Protein AF-A0A2N5D2B2-F1 (afdb_monomer_lite)

InterPro domains:
  IPR001584 Integrase, catalytic core [PF13683] (1-58)
  IPR001584 Integrase, catalytic core [PS50994] (1-75)
  IPR012337 Ribonuclease H-like superfamily [SSF53098] (1-72)
  IPR036397 Ribonuclease H superfamily [G3DSA:3.30.420.10] (1-81)

pLDDT: mean 78.66, std 16.71, range [41.19, 96.56]

Radius of gyration: 19.19 Å; chains: 1; bounding box: 36×41×52 Å

Structure (mmCIF, N/CA/C/O backbone):
data_AF-A0A2N5D2B2-F1
#
_entry.id   AF-A0A2N5D2B2-F1
#
loop_
_atom_site.group_PDB
_atom_site.id
_atom_site.type_symbol
_atom_site.label_atom_id
_atom_site.label_alt_id
_atom_site.label_comp_id
_atom_site.label_asym_id
_atom_site.label_entity_id
_atom_site.label_seq_id
_atom_site.pdbx_PDB_ins_code
_atom_site.Cartn_x
_atom_site.Cartn_y
_atom_site.Cartn_z
_atom_site.occupancy
_atom_site.B_iso_or_equiv
_atom_site.auth_seq_id
_atom_site.auth_comp_id
_atom_site.auth_asym_id
_atom_site.auth_atom_id
_atom_site.pdbx_PDB_model_num
ATOM 1 N N . ARG A 1 1 ? -17.263 -8.239 -30.735 1.00 59.19 1 ARG A N 1
ATOM 2 C CA . ARG A 1 1 ? -16.337 -8.571 -29.619 1.00 59.19 1 ARG A CA 1
ATOM 3 C C . ARG A 1 1 ? -16.745 -7.693 -28.439 1.00 59.19 1 ARG A C 1
ATOM 5 O O . ARG A 1 1 ? -16.689 -6.484 -28.621 1.00 59.19 1 ARG A O 1
ATOM 12 N N . PRO A 1 2 ? -17.238 -8.224 -27.306 1.00 65.94 2 PRO A N 1
ATOM 13 C CA . PRO A 1 2 ? -17.572 -7.364 -26.176 1.00 65.94 2 PRO A CA 1
ATOM 14 C C . PRO A 1 2 ? -16.288 -6.722 -25.641 1.00 65.94 2 PRO A C 1
ATOM 16 O O . PRO A 1 2 ? -15.266 -7.397 -25.497 1.00 65.94 2 PRO A O 1
ATOM 19 N N . TYR A 1 3 ? -16.340 -5.411 -25.413 1.00 56.06 3 TYR A N 1
ATOM 20 C CA . TYR A 1 3 ? -15.259 -4.633 -24.823 1.00 56.06 3 TYR A CA 1
ATOM 21 C C . TYR A 1 3 ? -14.973 -5.182 -23.421 1.00 56.06 3 TYR A C 1
ATOM 23 O O . TYR A 1 3 ? -15.773 -5.019 -22.503 1.00 56.06 3 TYR A O 1
ATOM 31 N N . ARG A 1 4 ? -13.850 -5.889 -23.271 1.00 58.25 4 ARG A N 1
ATOM 32 C CA . ARG A 1 4 ? -13.270 -6.167 -21.959 1.00 58.25 4 ARG A CA 1
ATOM 33 C C . ARG A 1 4 ? -12.400 -4.961 -21.636 1.00 58.25 4 ARG A C 1
ATOM 35 O O . ARG A 1 4 ? -11.409 -4.783 -22.347 1.00 58.25 4 ARG A O 1
ATOM 42 N N . PRO A 1 5 ? -12.740 -4.133 -20.636 1.00 53.72 5 PRO A N 1
ATOM 43 C CA . PRO A 1 5 ? -11.805 -3.119 -20.189 1.00 53.72 5 PRO A CA 1
ATOM 44 C C . PRO A 1 5 ? -10.509 -3.843 -19.825 1.00 53.72 5 PRO A C 1
ATOM 46 O O . PRO A 1 5 ? -10.488 -4.731 -18.975 1.00 53.72 5 PRO A O 1
ATOM 49 N N . GLN A 1 6 ? -9.430 -3.518 -20.531 1.00 59.34 6 GLN A N 1
ATOM 50 C CA . GLN A 1 6 ? -8.092 -3.990 -20.206 1.00 59.34 6 GLN A CA 1
ATOM 51 C C . GLN A 1 6 ? -7.586 -3.147 -19.033 1.00 59.34 6 GLN A C 1
ATOM 53 O O . GLN A 1 6 ? -6.607 -2.415 -19.135 1.00 59.34 6 GLN A O 1
ATOM 58 N N . THR A 1 7 ? -8.304 -3.180 -17.913 1.00 50.44 7 THR A N 1
ATOM 59 C CA . THR A 1 7 ? -7.893 -2.508 -16.686 1.00 50.44 7 THR A CA 1
ATOM 60 C C . THR A 1 7 ? -6.805 -3.350 -16.040 1.00 50.44 7 THR A C 1
ATOM 62 O O . THR A 1 7 ? -7.058 -4.196 -15.198 1.00 50.44 7 THR A O 1
ATOM 65 N N . ASN A 1 8 ? -5.584 -3.148 -16.545 1.00 65.56 8 ASN A N 1
ATOM 66 C CA . ASN A 1 8 ? -4.284 -3.516 -15.989 1.00 65.56 8 ASN A CA 1
ATOM 67 C C . ASN A 1 8 ? -4.351 -4.414 -14.744 1.00 65.56 8 ASN A C 1
ATOM 69 O O . ASN A 1 8 ? -4.492 -3.919 -13.625 1.00 65.56 8 ASN A O 1
ATOM 73 N N . GLY A 1 9 ? -4.117 -5.720 -14.908 1.00 76.50 9 GLY A N 1
ATOM 74 C CA . GLY A 1 9 ? -4.078 -6.677 -13.793 1.00 76.50 9 GLY A CA 1
ATOM 75 C C . GLY A 1 9 ? -3.087 -6.320 -12.668 1.00 76.50 9 GLY A C 1
ATOM 76 O O . GLY A 1 9 ? -3.106 -6.947 -11.613 1.00 76.50 9 GLY A O 1
ATOM 77 N N . MET A 1 10 ? -2.225 -5.315 -12.861 1.00 80.06 10 MET A N 1
ATOM 78 C CA . MET A 1 10 ? -1.396 -4.714 -11.811 1.00 80.06 10 MET A CA 1
ATOM 79 C C . MET A 1 10 ? -2.193 -3.847 -10.833 1.00 80.06 10 MET A C 1
ATOM 81 O O . MET A 1 10 ? -2.018 -4.005 -9.626 1.00 80.06 10 MET A O 1
ATOM 85 N N . ALA A 1 11 ? -3.086 -2.987 -11.328 1.00 82.69 11 ALA A N 1
ATOM 86 C CA . ALA A 1 11 ? -3.945 -2.160 -10.482 1.00 82.69 11 ALA A CA 1
ATOM 87 C C . ALA A 1 11 ? -4.933 -3.037 -9.701 1.00 82.69 11 ALA A C 1
ATOM 89 O O . ALA A 1 11 ? -5.090 -2.879 -8.493 1.00 82.69 11 ALA A O 1
ATOM 90 N N . GLU A 1 12 ? -5.518 -4.042 -10.358 1.00 87.88 12 GLU A N 1
ATOM 91 C CA . GLU A 1 12 ? -6.385 -5.024 -9.696 1.00 87.88 12 GLU A CA 1
ATOM 92 C C . GLU A 1 12 ? -5.635 -5.827 -8.623 1.00 87.88 12 GLU A C 1
ATOM 94 O O . GLU A 1 12 ? -6.159 -6.031 -7.529 1.00 87.88 12 GLU A O 1
ATOM 99 N N . ARG A 1 13 ? -4.385 -6.248 -8.883 1.00 88.44 13 ARG A N 1
ATOM 100 C CA . ARG A 1 13 ? -3.550 -6.935 -7.881 1.00 88.44 13 ARG A CA 1
ATOM 101 C C . ARG A 1 13 ? -3.215 -6.053 -6.687 1.00 88.44 13 ARG A C 1
ATOM 103 O O . ARG A 1 13 ? -3.262 -6.551 -5.562 1.00 88.44 13 ARG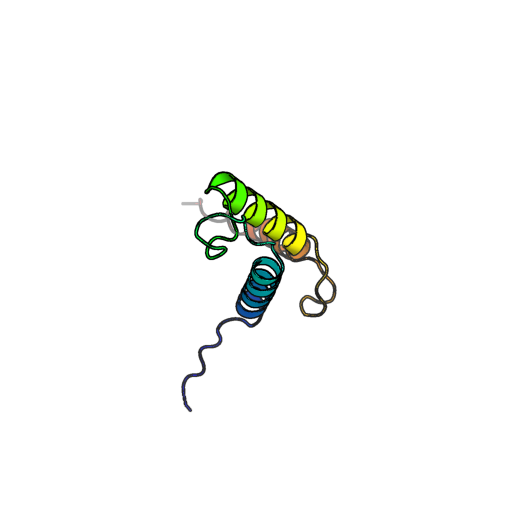 A O 1
ATOM 110 N N . PHE A 1 14 ? -2.864 -4.792 -6.924 1.00 90.94 14 PHE A N 1
ATOM 111 C CA . PHE A 1 14 ? -2.624 -3.826 -5.856 1.00 90.94 14 PHE A CA 1
ATOM 112 C C . PHE A 1 14 ? -3.883 -3.663 -4.998 1.00 90.94 14 PHE A C 1
ATOM 114 O O . PHE A 1 14 ? -3.839 -3.914 -3.795 1.00 90.94 14 PHE A O 1
ATOM 121 N N . ASN A 1 15 ? -5.025 -3.376 -5.632 1.00 91.19 15 ASN A N 1
ATOM 122 C CA . ASN A 1 15 ? -6.308 -3.204 -4.949 1.00 91.19 15 ASN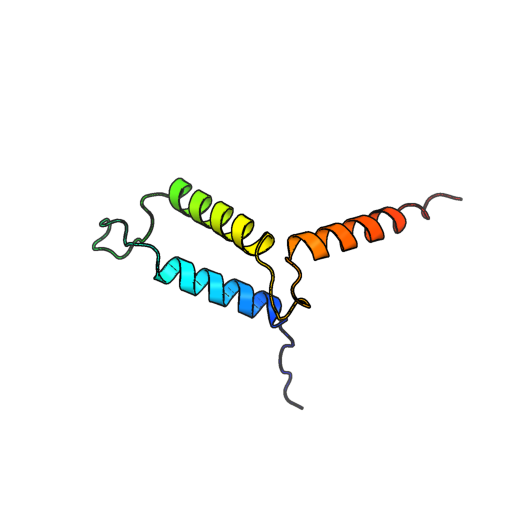 A CA 1
ATOM 123 C C . ASN A 1 15 ? -6.724 -4.460 -4.172 1.00 91.19 15 ASN A C 1
ATOM 125 O O . ASN A 1 15 ? -7.210 -4.356 -3.047 1.00 91.19 15 ASN A O 1
ATOM 129 N N . ARG A 1 16 ? -6.490 -5.656 -4.729 1.00 92.38 16 ARG A N 1
ATOM 130 C CA . ARG A 1 16 ? -6.769 -6.924 -4.044 1.00 92.38 16 ARG A CA 1
ATOM 131 C C . ARG A 1 16 ? -5.922 -7.092 -2.784 1.00 92.38 16 ARG A C 1
ATOM 133 O O . ARG A 1 16 ? -6.481 -7.410 -1.739 1.00 92.38 16 ARG A O 1
ATOM 140 N N . ARG A 1 17 ? -4.610 -6.837 -2.857 1.00 93.88 17 ARG A N 1
ATOM 141 C CA . ARG A 1 17 ? -3.719 -6.926 -1.686 1.00 93.88 17 ARG A CA 1
ATOM 142 C C . ARG A 1 17 ? -4.041 -5.870 -0.632 1.00 93.88 17 ARG A C 1
ATOM 144 O O . ARG A 1 17 ? -4.008 -6.177 0.554 1.00 93.88 17 ARG A O 1
ATOM 151 N N . LEU A 1 18 ? -4.408 -4.659 -1.052 1.00 95.06 18 LEU A N 1
ATOM 152 C CA . LEU A 1 18 ? -4.861 -3.612 -0.138 1.00 95.06 18 LEU A CA 1
ATOM 153 C C . LEU A 1 18 ? -6.144 -4.039 0.585 1.00 95.06 18 LEU A C 1
ATOM 155 O O . LEU A 1 18 ? -6.230 -3.933 1.805 1.00 95.06 18 LEU A O 1
ATOM 159 N N . ALA A 1 19 ? -7.119 -4.589 -0.143 1.00 92.81 19 ALA A N 1
ATOM 160 C CA . ALA A 1 19 ? -8.351 -5.104 0.450 1.00 92.81 19 ALA A CA 1
ATOM 161 C C . ALA A 1 19 ? -8.093 -6.263 1.430 1.00 92.81 19 ALA A C 1
ATOM 163 O O . ALA A 1 19 ? -8.737 -6.336 2.475 1.00 92.81 19 ALA A O 1
ATOM 164 N N . GLU A 1 20 ? -7.156 -7.162 1.123 1.00 94.00 20 GLU A N 1
ATOM 165 C CA . GLU A 1 20 ? -6.727 -8.235 2.031 1.00 94.00 20 GLU A CA 1
ATOM 166 C C . GLU A 1 20 ? -6.077 -7.681 3.304 1.00 94.00 20 GLU A C 1
ATOM 168 O O . GLU A 1 20 ? -6.487 -8.058 4.402 1.00 94.00 20 GLU A O 1
ATOM 173 N N . ALA A 1 21 ? -5.143 -6.735 3.175 1.00 94.00 21 ALA A N 1
ATOM 174 C CA . ALA A 1 21 ? -4.492 -6.092 4.314 1.00 94.00 21 ALA A CA 1
ATOM 175 C C . ALA A 1 21 ? -5.499 -5.337 5.198 1.00 94.00 21 ALA A C 1
ATOM 177 O O . ALA A 1 21 ? -5.475 -5.465 6.421 1.00 94.00 21 ALA A O 1
ATOM 178 N N . LEU A 1 22 ? -6.442 -4.612 4.585 1.00 91.62 22 LEU A N 1
ATOM 179 C CA . LEU A 1 22 ? -7.533 -3.946 5.298 1.00 91.62 22 LEU A CA 1
ATOM 180 C C . LEU A 1 22 ? -8.416 -4.951 6.041 1.00 91.62 22 LEU A C 1
ATOM 182 O O . LEU A 1 22 ? -8.787 -4.700 7.183 1.00 91.62 22 LEU A O 1
ATOM 186 N N . ARG A 1 23 ? -8.740 -6.098 5.427 1.00 89.56 23 ARG A N 1
ATOM 187 C CA . ARG A 1 23 ? -9.527 -7.162 6.074 1.00 89.56 23 ARG A CA 1
ATOM 188 C C . ARG A 1 23 ? -8.800 -7.824 7.243 1.00 89.56 23 ARG A C 1
ATOM 190 O O . ARG A 1 23 ? -9.472 -8.207 8.200 1.00 89.56 23 ARG A O 1
ATOM 197 N N . GLY A 1 24 ? -7.476 -7.936 7.170 1.00 88.88 24 GLY A N 1
ATOM 198 C CA . GLY A 1 24 ? -6.632 -8.450 8.249 1.00 88.88 24 GLY A CA 1
ATOM 199 C C . GLY A 1 24 ? -6.379 -7.449 9.380 1.00 88.88 24 GLY A C 1
ATOM 200 O O . GLY A 1 24 ? -5.991 -7.861 10.469 1.00 88.88 24 GLY A O 1
ATOM 201 N N . HIS A 1 25 ? -6.612 -6.150 9.161 1.00 88.88 25 HIS A N 1
ATOM 202 C CA . HIS A 1 25 ? -6.420 -5.146 10.204 1.00 88.88 25 HIS A CA 1
ATOM 203 C C . HIS A 1 25 ? -7.475 -5.304 11.314 1.00 88.88 25 HIS A C 1
ATOM 205 O O . HIS A 1 25 ? -8.669 -5.379 10.986 1.00 88.88 25 HIS A O 1
ATOM 211 N N . PRO A 1 26 ? -7.075 -5.349 12.600 1.00 85.06 26 PRO A N 1
ATOM 212 C CA . PRO A 1 26 ? -8.011 -5.492 13.709 1.00 85.06 26 PRO A CA 1
ATOM 213 C C . PRO A 1 26 ? -9.031 -4.350 13.724 1.00 85.06 26 PRO A C 1
ATOM 215 O O . PRO A 1 26 ? -8.750 -3.230 13.300 1.00 85.06 26 PRO A O 1
ATOM 218 N N . ALA A 1 27 ? -10.242 -4.636 14.205 1.00 81.81 27 ALA A N 1
ATOM 219 C CA . ALA A 1 27 ? -11.235 -3.592 14.424 1.00 81.81 27 ALA A CA 1
ATOM 220 C C . ALA A 1 27 ? -10.753 -2.644 15.533 1.00 81.81 27 ALA A C 1
ATOM 222 O O . ALA A 1 27 ? -10.175 -3.098 16.519 1.00 81.81 27 ALA A O 1
ATOM 223 N N . SER A 1 28 ? -11.052 -1.346 15.434 1.00 81.69 28 SER A N 1
ATOM 224 C CA . SER A 1 28 ? -10.622 -0.366 16.446 1.00 81.69 28 SER A CA 1
ATOM 225 C C . SER A 1 28 ? -11.402 -0.467 17.764 1.00 81.69 28 SER A C 1
ATOM 227 O O . SER A 1 28 ? -11.204 0.341 18.666 1.00 81.69 28 SER A O 1
ATOM 229 N N . GLY A 1 29 ? -12.350 -1.407 17.870 1.00 71.81 29 GLY A N 1
ATOM 230 C CA . GLY A 1 29 ? -13.265 -1.544 19.007 1.00 71.81 29 GLY A CA 1
ATOM 231 C C . GLY A 1 29 ? -14.302 -0.416 19.116 1.00 71.81 29 GLY A C 1
ATOM 232 O O . GLY A 1 29 ? -15.254 -0.530 19.882 1.00 71.81 29 GLY A O 1
ATOM 233 N N . LYS A 1 30 ? -14.173 0.654 18.320 1.00 69.69 30 LYS A N 1
ATOM 234 C CA . LYS A 1 30 ? -15.117 1.777 18.255 1.00 69.69 30 LYS A CA 1
ATOM 235 C C . LYS A 1 30 ? -16.243 1.501 17.252 1.00 69.69 30 LYS A C 1
ATOM 237 O O . LYS A 1 30 ? -16.100 0.682 16.343 1.00 69.69 30 LYS A O 1
ATOM 242 N N . ASN A 1 31 ? -17.377 2.192 17.411 1.00 70.38 31 ASN A N 1
ATOM 243 C CA . ASN A 1 31 ? -18.569 2.047 16.559 1.00 70.38 31 ASN A CA 1
ATOM 244 C C . ASN A 1 31 ? -19.012 0.584 16.374 1.00 70.38 31 ASN A C 1
ATOM 246 O O . ASN A 1 31 ? -19.217 0.136 15.248 1.00 70.38 31 ASN A O 1
ATOM 250 N N . ALA A 1 32 ? -19.112 -0.176 17.472 1.00 71.38 32 ALA A N 1
ATOM 251 C CA . ALA A 1 32 ? -19.490 -1.596 17.459 1.00 7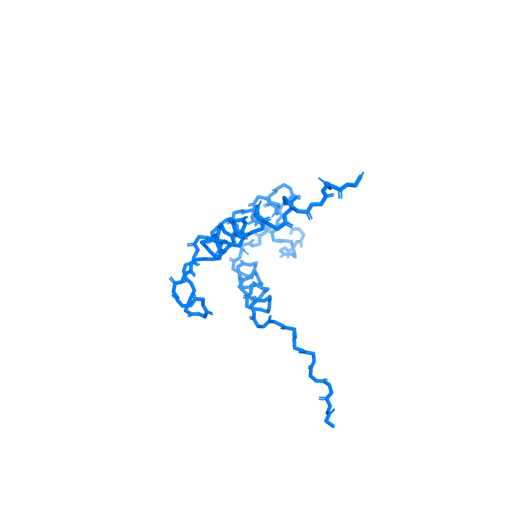1.38 32 ALA A CA 1
ATOM 252 C C . ALA A 1 32 ? -18.621 -2.467 16.521 1.00 71.38 32 ALA A C 1
ATOM 254 O O . ALA A 1 32 ? -19.110 -3.408 15.901 1.00 71.38 32 ALA A O 1
ATOM 255 N N . GLY A 1 33 ? -17.338 -2.118 16.360 1.00 68.44 33 GLY A N 1
ATOM 256 C CA . GLY A 1 33 ? -16.407 -2.840 15.487 1.00 68.44 33 GLY A CA 1
ATOM 257 C C . GLY A 1 33 ? -16.589 -2.568 13.990 1.00 68.44 33 GLY A C 1
ATOM 258 O O . GLY A 1 33 ? -15.917 -3.191 13.172 1.00 68.44 33 GLY A O 1
ATOM 259 N N . ARG A 1 34 ? -17.464 -1.625 13.608 1.00 71.50 34 ARG A N 1
ATOM 260 C CA . ARG A 1 34 ? -17.669 -1.225 12.203 1.00 71.50 34 ARG A CA 1
ATOM 261 C C . ARG A 1 34 ? -16.484 -0.436 11.646 1.00 71.50 34 ARG A C 1
ATOM 263 O O . ARG A 1 34 ? -16.246 -0.465 10.441 1.00 71.50 34 ARG A O 1
ATOM 270 N N . ASN A 1 35 ? -15.737 0.243 12.517 1.00 76.62 35 ASN A N 1
ATOM 271 C CA . ASN A 1 35 ? -14.531 0.968 12.145 1.00 76.62 35 ASN A CA 1
ATOM 272 C C . ASN A 1 35 ? -13.285 0.122 12.426 1.00 76.62 35 ASN A C 1
ATOM 274 O O . ASN A 1 35 ? -13.122 -0.442 13.506 1.00 76.62 35 ASN A O 1
ATOM 278 N N . ARG A 1 36 ? -12.378 0.068 11.447 1.00 84.25 36 ARG A N 1
ATOM 279 C CA . ARG A 1 36 ? -11.056 -0.562 11.603 1.00 84.25 36 ARG A CA 1
ATOM 280 C C . ARG A 1 36 ? -10.002 0.395 12.140 1.00 84.25 36 ARG A C 1
ATOM 282 O O . ARG A 1 36 ? -9.076 -0.031 12.807 1.00 84.25 36 ARG A O 1
ATOM 289 N N . PHE A 1 37 ? -10.189 1.687 11.899 1.00 89.88 37 PHE A N 1
ATOM 290 C CA . PHE A 1 37 ? -9.287 2.737 12.351 1.00 89.88 37 PHE A CA 1
ATOM 291 C C . PHE A 1 37 ? -9.976 3.621 13.384 1.00 89.88 37 PHE A C 1
ATOM 293 O O . PHE A 1 37 ? -11.204 3.759 13.401 1.00 89.88 37 PHE A O 1
ATOM 300 N N . THR A 1 38 ? -9.173 4.178 14.277 1.00 86.44 38 THR A N 1
ATOM 301 C CA . THR A 1 38 ? -9.605 5.048 15.371 1.00 86.44 38 THR A CA 1
ATOM 302 C C . THR A 1 38 ? -9.826 6.477 14.891 1.00 86.44 38 THR A C 1
ATOM 304 O O . THR A 1 38 ? -10.769 7.128 15.334 1.00 86.44 38 THR A O 1
ATOM 307 N N . ASP A 1 39 ? -8.983 6.930 13.967 1.00 88.88 39 ASP A N 1
ATOM 308 C CA . ASP A 1 39 ? -8.996 8.255 13.359 1.00 88.88 39 ASP A CA 1
ATOM 309 C C . ASP A 1 39 ? -8.388 8.200 11.943 1.00 88.88 39 ASP A C 1
ATOM 311 O O . ASP A 1 39 ? -7.969 7.143 11.453 1.00 88.88 39 ASP A O 1
ATOM 315 N N . HIS A 1 40 ? -8.383 9.345 11.257 1.00 90.56 40 HIS A N 1
ATOM 316 C CA . HIS A 1 40 ? -7.809 9.457 9.917 1.00 90.56 40 HIS A CA 1
ATOM 317 C C . HIS A 1 40 ? -6.284 9.316 9.913 1.00 90.56 40 HIS A C 1
ATOM 319 O O . HIS A 1 40 ? -5.759 8.710 8.987 1.00 90.56 40 HIS A O 1
ATOM 325 N N . ALA A 1 41 ? -5.580 9.786 10.945 1.00 92.81 41 ALA A N 1
ATOM 326 C CA . ALA A 1 41 ? -4.122 9.708 11.001 1.00 92.81 41 ALA A CA 1
ATOM 327 C C . ALA A 1 41 ? -3.639 8.250 11.059 1.00 92.81 41 ALA A C 1
ATOM 329 O O . ALA A 1 41 ? -2.715 7.871 10.341 1.00 92.81 41 ALA A O 1
ATOM 330 N N . GLN A 1 42 ? -4.312 7.404 11.841 1.00 92.56 42 GLN A N 1
ATOM 331 C CA . GLN A 1 42 ? -4.036 5.972 11.915 1.00 92.56 42 GLN A CA 1
ATOM 332 C C . GLN A 1 42 ? -4.303 5.277 10.575 1.00 92.56 42 GLN A C 1
ATOM 334 O O . GLN A 1 42 ? -3.512 4.437 10.141 1.00 92.56 42 GLN A O 1
ATOM 339 N N . ARG A 1 43 ? -5.409 5.627 9.906 1.00 92.50 43 ARG A N 1
ATOM 340 C CA . ARG A 1 43 ? -5.717 5.105 8.569 1.00 92.50 43 ARG A CA 1
ATOM 341 C C . ARG A 1 43 ? -4.640 5.510 7.566 1.00 92.50 43 ARG A C 1
ATOM 343 O O . ARG A 1 43 ? -4.177 4.670 6.801 1.00 92.50 43 ARG A O 1
ATOM 350 N N . ASP A 1 44 ? -4.249 6.775 7.565 1.00 94.75 44 ASP A N 1
ATOM 351 C CA . ASP A 1 44 ? -3.289 7.304 6.604 1.00 94.75 44 ASP A CA 1
ATOM 352 C C . ASP A 1 44 ? -1.900 6.692 6.845 1.00 94.75 44 ASP A C 1
ATOM 354 O O . ASP A 1 44 ? -1.276 6.220 5.898 1.00 94.75 44 ASP A O 1
ATOM 358 N N . ALA A 1 45 ? -1.469 6.550 8.104 1.00 95.31 45 ALA A N 1
ATOM 359 C CA . ALA A 1 45 ? -0.243 5.831 8.461 1.00 95.31 45 ALA A CA 1
ATOM 360 C C . ALA A 1 45 ? -0.258 4.370 7.976 1.00 95.31 45 ALA A C 1
ATOM 362 O O . ALA A 1 45 ? 0.729 3.890 7.416 1.00 95.31 45 ALA A O 1
ATOM 363 N N . PHE A 1 46 ? -1.389 3.670 8.130 1.00 95.38 46 PHE A N 1
ATOM 364 C CA . PHE A 1 46 ? -1.555 2.321 7.587 1.00 95.38 46 PHE A CA 1
ATOM 365 C C . PHE A 1 46 ? -1.402 2.298 6.061 1.00 95.38 46 PHE A C 1
ATOM 367 O O . PHE A 1 46 ? -0.705 1.433 5.530 1.00 95.38 46 PHE A O 1
ATOM 374 N N . LEU A 1 47 ? -2.028 3.244 5.353 1.00 95.88 47 LEU A N 1
ATOM 375 C CA . LEU A 1 47 ? -1.954 3.329 3.893 1.00 95.88 47 LEU A CA 1
ATOM 376 C C . LEU A 1 47 ? -0.531 3.631 3.413 1.00 95.88 47 LEU A C 1
ATOM 378 O O . LEU A 1 47 ? -0.056 2.959 2.498 1.00 95.88 47 LEU A O 1
ATOM 382 N N . PHE A 1 48 ? 0.162 4.583 4.042 1.00 96.44 48 PHE A N 1
ATOM 383 C CA . PHE A 1 48 ? 1.549 4.904 3.703 1.00 96.44 48 PHE A CA 1
ATOM 384 C C . PHE A 1 48 ? 2.472 3.703 3.908 1.00 96.44 48 PHE A C 1
ATOM 386 O O . PHE A 1 48 ? 3.191 3.328 2.983 1.00 96.44 48 PHE A O 1
ATOM 393 N N . ASN A 1 49 ? 2.381 3.043 5.065 1.00 96.50 49 ASN A N 1
ATOM 394 C CA . ASN A 1 49 ? 3.174 1.851 5.355 1.00 96.50 49 ASN A CA 1
ATOM 395 C C . ASN A 1 49 ? 2.867 0.700 4.380 1.00 96.50 49 ASN A C 1
ATOM 397 O O . ASN A 1 49 ? 3.773 0.020 3.902 1.00 96.50 49 ASN A O 1
ATOM 401 N N . PHE A 1 50 ? 1.591 0.491 4.032 1.00 96.56 50 PHE A N 1
ATOM 402 C CA . PHE A 1 50 ? 1.211 -0.519 3.044 1.00 96.56 50 PHE A CA 1
ATOM 403 C C . PHE A 1 50 ? 1.823 -0.231 1.668 1.00 96.56 50 PHE A C 1
ATOM 405 O O . PHE A 1 50 ? 2.363 -1.138 1.033 1.00 96.56 50 PHE A O 1
ATOM 412 N N . VAL A 1 51 ? 1.733 1.015 1.195 1.00 95.44 51 VAL A N 1
ATOM 413 C CA . VAL A 1 51 ? 2.267 1.415 -0.115 1.00 95.44 51 VAL A CA 1
ATOM 414 C C . VAL A 1 51 ? 3.789 1.289 -0.144 1.00 95.44 51 VAL A C 1
ATOM 416 O O . VAL A 1 51 ? 4.325 0.769 -1.123 1.00 95.44 51 VAL A O 1
ATOM 419 N N . GLU A 1 52 ? 4.478 1.707 0.919 1.00 95.44 52 GLU A N 1
ATOM 420 C CA . GLU A 1 52 ? 5.930 1.555 1.050 1.00 95.44 52 GLU A CA 1
ATOM 421 C C . GLU A 1 52 ? 6.346 0.082 0.942 1.00 95.44 52 GLU A C 1
ATOM 423 O O . GLU A 1 52 ? 7.139 -0.277 0.065 1.00 95.44 52 GLU A O 1
ATOM 428 N N . LEU A 1 53 ? 5.736 -0.789 1.751 1.00 95.19 53 LEU A N 1
ATOM 429 C CA . LEU A 1 53 ? 6.031 -2.220 1.740 1.00 95.19 53 LEU A CA 1
ATOM 430 C C . LEU A 1 53 ? 5.714 -2.859 0.382 1.00 95.19 53 LEU A C 1
ATOM 432 O O . LEU A 1 53 ? 6.502 -3.648 -0.148 1.00 95.19 53 LEU A O 1
ATOM 436 N N . TYR A 1 54 ? 4.571 -2.514 -0.215 1.00 94.56 54 TYR A N 1
ATOM 437 C CA . TYR A 1 54 ? 4.193 -3.014 -1.535 1.00 94.56 54 TYR A CA 1
ATOM 438 C C . TYR A 1 54 ? 5.227 -2.622 -2.596 1.00 94.56 54 TYR A C 1
ATOM 440 O O . TYR A 1 54 ? 5.625 -3.458 -3.409 1.00 94.56 54 TYR A O 1
ATOM 448 N N . ASN A 1 55 ? 5.699 -1.374 -2.567 1.00 93.00 55 ASN A N 1
ATOM 449 C CA . ASN A 1 55 ? 6.682 -0.861 -3.518 1.00 93.00 55 ASN A CA 1
ATOM 450 C C . ASN A 1 55 ? 8.059 -1.524 -3.388 1.00 93.00 55 ASN A C 1
ATOM 452 O O . ASN A 1 55 ? 8.789 -1.569 -4.380 1.00 93.00 55 ASN A O 1
ATOM 456 N N . GLN A 1 56 ? 8.390 -2.065 -2.214 1.00 93.62 56 GLN A N 1
ATOM 457 C CA . GLN A 1 56 ? 9.616 -2.829 -1.953 1.00 93.62 56 GLN A CA 1
ATOM 458 C C . GLN A 1 56 ? 9.455 -4.341 -2.211 1.00 93.62 56 GLN A C 1
ATOM 460 O O . GLN A 1 56 ? 10.443 -5.064 -2.345 1.00 93.62 56 GLN A O 1
ATOM 465 N N . THR A 1 57 ? 8.220 -4.840 -2.316 1.00 92.88 57 THR A N 1
ATOM 466 C CA . THR A 1 57 ? 7.946 -6.271 -2.494 1.00 92.88 57 THR A CA 1
ATOM 467 C C . THR A 1 57 ? 8.243 -6.715 -3.925 1.00 92.88 57 THR A C 1
ATOM 469 O O . THR A 1 57 ? 7.648 -6.216 -4.878 1.00 92.88 57 THR A O 1
ATOM 472 N N . ARG A 1 58 ? 9.104 -7.726 -4.093 1.00 91.69 58 ARG A N 1
ATOM 473 C CA . ARG A 1 58 ? 9.356 -8.362 -5.396 1.00 91.69 58 ARG A CA 1
ATOM 474 C C . ARG A 1 58 ? 8.158 -9.198 -5.831 1.00 91.69 58 ARG A C 1
ATOM 476 O O . ARG A 1 58 ? 7.728 -10.103 -5.118 1.00 91.69 58 ARG A O 1
ATOM 483 N N . LEU A 1 59 ? 7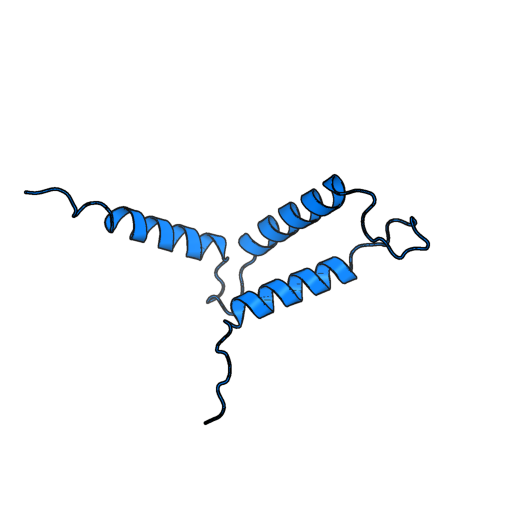.619 -8.914 -7.014 1.00 90.12 59 LEU A N 1
ATOM 484 C CA . LEU A 1 59 ? 6.419 -9.579 -7.521 1.00 90.12 59 LEU A CA 1
ATOM 485 C C . LEU A 1 59 ? 6.757 -10.483 -8.707 1.00 90.12 59 LEU A C 1
ATOM 487 O O . LEU A 1 59 ? 7.388 -10.049 -9.667 1.00 90.12 59 LEU A O 1
ATOM 491 N N . LEU A 1 60 ? 6.262 -11.726 -8.684 1.00 86.88 60 LEU A N 1
ATOM 492 C CA . LEU A 1 60 ? 6.422 -12.688 -9.788 1.00 86.88 60 LEU A CA 1
ATOM 493 C C . LEU A 1 60 ? 5.972 -12.108 -11.136 1.00 86.88 60 LEU A C 1
ATOM 495 O O . LEU A 1 60 ? 6.638 -12.277 -12.146 1.00 86.88 60 LEU A O 1
ATOM 499 N N . CYS A 1 61 ? 4.861 -11.366 -11.136 1.00 83.19 61 CYS A N 1
ATOM 500 C CA . CYS A 1 61 ? 4.297 -10.746 -12.334 1.00 83.19 61 CYS A CA 1
ATOM 501 C C . CYS A 1 61 ? 5.094 -9.538 -12.858 1.00 83.19 61 CYS A C 1
ATOM 503 O O . CYS A 1 61 ? 4.687 -8.941 -13.848 1.00 83.19 61 CYS A O 1
ATOM 505 N N . LEU A 1 62 ? 6.164 -9.145 -12.166 1.00 85.44 62 LEU A N 1
ATOM 506 C CA . LEU A 1 62 ? 7.097 -8.082 -12.539 1.00 85.44 62 LEU A CA 1
ATOM 507 C C . LEU A 1 62 ? 8.500 -8.664 -12.792 1.00 85.44 62 LEU A C 1
ATOM 509 O O . LEU A 1 62 ? 9.500 -8.005 -12.521 1.00 85.44 62 LEU A O 1
ATOM 513 N N . ASP A 1 63 ? 8.584 -9.923 -13.231 1.00 88.56 63 ASP A N 1
ATOM 514 C CA . ASP A 1 63 ? 9.842 -10.664 -13.399 1.00 88.56 63 ASP A CA 1
ATOM 515 C C . ASP A 1 63 ? 10.690 -10.690 -12.117 1.00 88.56 63 ASP A C 1
ATOM 517 O O . ASP A 1 63 ? 11.903 -10.483 -12.150 1.00 88.56 63 ASP A O 1
ATOM 521 N N . HIS A 1 64 ? 10.042 -10.900 -10.965 1.00 90.12 64 HIS A N 1
ATOM 522 C CA . HIS A 1 64 ? 10.676 -10.880 -9.638 1.00 90.12 64 HIS A CA 1
ATOM 523 C C . HIS A 1 64 ? 11.340 -9.539 -9.264 1.00 90.12 64 HIS A C 1
ATOM 525 O O . HIS A 1 64 ? 12.240 -9.503 -8.416 1.00 90.12 64 HIS A O 1
ATOM 531 N N . LYS A 1 65 ? 10.882 -8.430 -9.857 1.00 89.81 65 LYS A N 1
ATOM 532 C CA . LYS A 1 65 ? 11.282 -7.065 -9.486 1.00 89.81 65 LYS A CA 1
ATOM 533 C C . LYS A 1 65 ? 10.255 -6.431 -8.556 1.00 89.81 65 LYS A C 1
ATOM 535 O O . LYS A 1 65 ? 9.067 -6.776 -8.581 1.00 89.81 65 LYS A O 1
ATOM 540 N N . ALA A 1 66 ? 10.715 -5.501 -7.733 1.00 91.56 66 ALA A N 1
ATOM 541 C CA . ALA A 1 66 ? 9.855 -4.645 -6.938 1.00 91.56 66 ALA A CA 1
ATOM 542 C C . ALA A 1 66 ? 9.292 -3.492 -7.794 1.00 91.56 66 ALA A C 1
ATOM 544 O O . ALA A 1 66 ? 9.978 -3.015 -8.706 1.00 91.56 66 ALA A O 1
ATOM 545 N N . PRO A 1 67 ? 8.064 -3.007 -7.522 1.00 91.50 67 PRO A N 1
ATOM 546 C CA . PRO A 1 67 ? 7.496 -1.862 -8.233 1.00 91.50 67 PRO A CA 1
ATOM 547 C C . PRO A 1 67 ? 8.411 -0.629 -8.237 1.00 91.50 67 PRO A C 1
ATOM 549 O O . PRO A 1 67 ? 8.571 -0.000 -9.284 1.00 91.50 67 PRO A O 1
ATOM 552 N N . ALA A 1 68 ? 9.072 -0.320 -7.113 1.00 90.81 68 ALA A N 1
ATOM 553 C CA . ALA A 1 68 ? 9.998 0.811 -7.021 1.00 90.81 68 ALA A CA 1
ATOM 554 C C . ALA A 1 68 ? 11.195 0.685 -7.983 1.00 90.81 68 ALA A C 1
ATOM 556 O O . ALA A 1 68 ? 11.597 1.673 -8.592 1.00 90.81 68 ALA A O 1
ATOM 557 N N . GLU A 1 69 ? 11.728 -0.527 -8.182 1.00 87.62 69 GLU A N 1
ATOM 558 C CA . GLU A 1 69 ? 12.842 -0.771 -9.112 1.00 87.62 69 GLU A CA 1
ATOM 559 C C . GLU A 1 69 ? 12.440 -0.507 -10.569 1.00 87.62 69 GLU A C 1
ATOM 561 O O . GLU A 1 69 ? 13.260 -0.063 -11.375 1.00 87.62 69 GLU A O 1
ATOM 566 N N . LEU A 1 70 ? 11.184 -0.785 -10.929 1.00 84.75 70 LEU A N 1
ATOM 567 C CA . LEU A 1 70 ? 10.663 -0.491 -12.264 1.00 84.75 70 LEU A CA 1
ATOM 568 C C . LEU A 1 70 ? 10.422 1.006 -12.456 1.00 84.75 70 LEU A C 1
ATOM 570 O O . LEU A 1 70 ? 10.801 1.558 -13.489 1.00 84.75 70 LEU A O 1
ATOM 574 N N . LEU A 1 71 ? 9.837 1.670 -11.458 1.00 81.75 71 LEU A N 1
ATOM 575 C CA 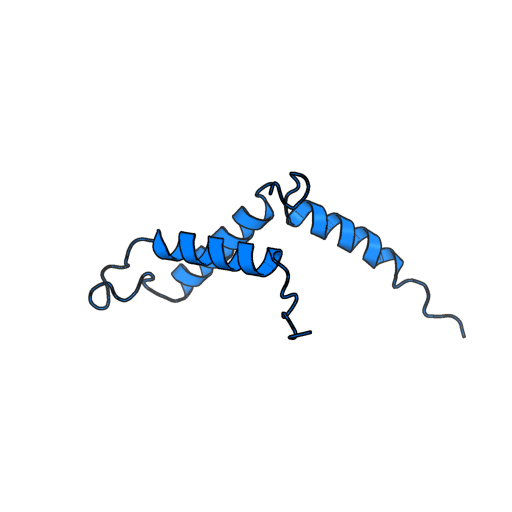. LEU A 1 71 ? 9.583 3.110 -11.502 1.00 81.75 71 LEU A CA 1
ATOM 576 C C . LEU A 1 71 ? 10.883 3.920 -11.579 1.00 81.75 71 LEU A C 1
ATOM 578 O O . LEU A 1 71 ? 10.965 4.841 -12.388 1.00 81.75 71 LEU A O 1
ATOM 582 N N . ALA A 1 72 ? 11.916 3.541 -10.821 1.00 76.62 72 ALA A N 1
ATOM 583 C CA . ALA A 1 72 ? 13.228 4.192 -10.866 1.00 76.62 72 ALA A CA 1
ATOM 584 C C . ALA A 1 72 ? 13.912 4.071 -12.243 1.00 76.62 72 ALA A C 1
ATOM 586 O O . ALA A 1 72 ? 14.624 4.974 -12.680 1.00 76.62 72 ALA A O 1
ATOM 587 N N . LYS A 1 73 ? 13.682 2.966 -12.963 1.00 61.41 73 LYS A N 1
ATOM 588 C CA . LYS A 1 73 ? 14.171 2.805 -14.343 1.00 61.41 73 LYS A CA 1
ATOM 589 C C . LYS A 1 73 ? 13.411 3.704 -15.314 1.00 61.41 73 LYS A C 1
ATOM 591 O O . LYS A 1 73 ? 14.026 4.320 -16.179 1.00 61.41 73 LYS A O 1
ATOM 596 N N . LEU A 1 74 ? 12.092 3.817 -15.153 1.00 61.22 74 LEU A N 1
ATOM 597 C CA . LEU A 1 74 ? 11.261 4.695 -15.980 1.00 61.22 74 LEU A CA 1
ATOM 598 C C . LEU A 1 74 ? 11.591 6.177 -15.769 1.00 61.22 74 LEU A C 1
ATOM 600 O O . LEU A 1 74 ? 11.670 6.918 -16.746 1.00 61.22 74 LEU A O 1
ATOM 604 N N . SER A 1 75 ? 11.842 6.617 -14.533 1.00 57.94 75 SER A N 1
ATOM 605 C CA . SER A 1 75 ? 12.254 8.002 -14.272 1.00 57.94 75 SER A CA 1
ATOM 606 C C . SER A 1 75 ? 13.593 8.336 -14.937 1.00 57.94 75 SER A C 1
ATOM 608 O O . SER A 1 75 ? 13.698 9.388 -15.558 1.00 57.94 75 SER A O 1
ATOM 610 N N . GLY A 1 76 ? 14.567 7.418 -14.929 1.00 52.62 76 GLY A N 1
ATOM 611 C CA . GLY A 1 76 ? 15.837 7.593 -15.647 1.00 52.62 76 GLY A CA 1
ATOM 612 C C . GLY A 1 76 ? 15.698 7.718 -17.173 1.00 52.62 76 GLY A C 1
ATOM 613 O O . GLY A 1 76 ? 16.456 8.462 -17.798 1.00 52.62 76 GLY A O 1
ATOM 614 N N . HIS A 1 77 ? 14.717 7.043 -17.784 1.00 53.22 77 HIS A N 1
ATOM 615 C CA . HIS A 1 77 ? 14.402 7.206 -19.211 1.00 53.22 77 HIS A CA 1
ATOM 616 C C . HIS A 1 77 ? 13.660 8.521 -19.505 1.00 53.22 77 HIS A C 1
ATOM 618 O O . HIS A 1 77 ? 13.940 9.168 -20.515 1.00 53.22 77 HIS A O 1
ATOM 624 N N . ASN A 1 78 ? 12.770 8.960 -18.611 1.00 49.34 78 ASN A N 1
ATOM 625 C CA . ASN A 1 78 ? 12.003 10.197 -18.780 1.00 49.34 78 ASN A CA 1
ATOM 626 C C . ASN A 1 78 ? 12.850 11.471 -18.612 1.00 49.34 78 ASN A C 1
ATOM 628 O O . ASN A 1 78 ? 12.531 12.486 -19.225 1.00 49.34 78 ASN A O 1
ATOM 632 N N . THR A 1 79 ? 13.977 11.427 -17.890 1.00 50.09 79 THR A N 1
ATOM 633 C CA . THR A 1 79 ? 14.918 12.564 -17.807 1.00 50.09 79 THR A CA 1
ATOM 634 C C . THR A 1 79 ? 15.573 12.899 -19.157 1.00 50.09 79 THR A C 1
ATOM 636 O O . THR A 1 79 ? 16.045 14.015 -19.350 1.00 50.09 79 THR A O 1
ATOM 639 N N . LYS A 1 80 ? 15.584 11.971 -20.129 1.00 53.88 80 LYS A N 1
ATOM 640 C CA . LYS A 1 80 ? 16.121 12.228 -21.481 1.00 53.88 80 LYS A CA 1
ATOM 641 C C . LYS A 1 80 ? 15.073 12.670 -22.507 1.00 53.88 80 LYS A C 1
ATOM 643 O O . LYS A 1 80 ? 15.454 13.114 -23.583 1.00 53.88 80 LYS A O 1
ATOM 648 N N . ALA A 1 81 ? 13.781 12.586 -22.187 1.00 49.69 81 ALA A N 1
ATOM 649 C CA . ALA A 1 81 ? 12.700 12.963 -23.104 1.00 49.69 81 ALA A CA 1
ATOM 650 C C . ALA A 1 81 ? 12.341 14.465 -23.058 1.00 49.69 81 ALA A C 1
ATOM 652 O O . ALA A 1 81 ? 11.598 14.932 -23.912 1.00 49.69 81 ALA A O 1
ATOM 653 N N . GLY A 1 82 ? 12.877 15.226 -22.092 1.00 49.09 82 GLY A N 1
ATOM 654 C CA . GLY A 1 82 ? 12.616 16.665 -21.925 1.00 49.09 82 GLY A CA 1
ATOM 655 C C . GLY A 1 82 ? 13.711 17.617 -22.432 1.00 49.09 82 GLY A C 1
ATOM 656 O O . GLY A 1 82 ? 13.568 18.817 -22.254 1.00 49.09 82 GLY A O 1
ATOM 657 N N . MET A 1 83 ? 14.802 17.121 -23.034 1.00 51.38 83 MET A N 1
ATOM 658 C CA . MET A 1 83 ? 15.957 17.942 -23.467 1.00 51.38 83 MET A CA 1
ATOM 659 C C . MET A 1 83 ? 16.042 18.183 -24.988 1.00 51.38 83 MET A C 1
ATOM 661 O O . MET A 1 83 ? 17.109 18.483 -25.512 1.00 51.38 83 MET A O 1
ATOM 665 N N . LEU A 1 84 ? 14.935 18.057 -25.720 1.00 51.06 84 LEU A N 1
ATOM 666 C CA . LEU A 1 84 ? 14.858 18.438 -27.137 1.00 51.06 84 LEU A CA 1
ATOM 667 C C . LEU A 1 84 ? 13.591 19.259 -27.352 1.00 51.06 84 LEU A C 1
ATOM 669 O O . LEU A 1 84 ? 12.584 18.761 -27.844 1.00 51.06 84 LEU A O 1
ATOM 673 N N . GLY A 1 85 ? 13.633 20.509 -26.902 1.00 52.28 85 GLY A N 1
ATOM 674 C CA . GLY A 1 85 ? 12.482 21.393 -26.983 1.00 52.28 85 GLY A CA 1
ATOM 675 C C . GLY A 1 85 ? 12.787 22.879 -26.945 1.00 52.28 85 GLY A C 1
ATOM 676 O O . GLY A 1 85 ? 11.847 23.614 -26.715 1.00 52.28 85 GLY A O 1
ATOM 677 N N . GLU A 1 86 ? 14.023 23.337 -27.171 1.00 47.03 86 GLU A N 1
ATOM 678 C CA . GLU A 1 86 ? 14.303 24.763 -27.408 1.00 47.03 86 GLU A CA 1
ATOM 679 C C . GLU A 1 86 ? 15.456 24.905 -28.408 1.00 47.03 86 GLU A C 1
ATOM 681 O O . GLU A 1 86 ? 16.632 24.839 -28.063 1.00 47.03 86 GLU A O 1
ATOM 686 N N . ASN A 1 87 ? 15.096 25.032 -29.683 1.00 45.50 87 ASN A N 1
ATOM 687 C CA . ASN A 1 87 ? 15.910 25.698 -30.692 1.00 45.50 87 ASN A CA 1
ATOM 688 C C . ASN A 1 87 ? 14.955 26.219 -31.770 1.00 45.50 87 ASN A C 1
ATOM 690 O O . ASN A 1 87 ? 14.508 25.454 -32.628 1.00 45.50 87 ASN A O 1
ATOM 694 N N . SER A 1 88 ? 14.604 27.501 -31.687 1.00 41.19 88 SER A N 1
ATOM 695 C CA . SER A 1 88 ? 14.195 28.365 -32.804 1.00 41.19 88 SER A C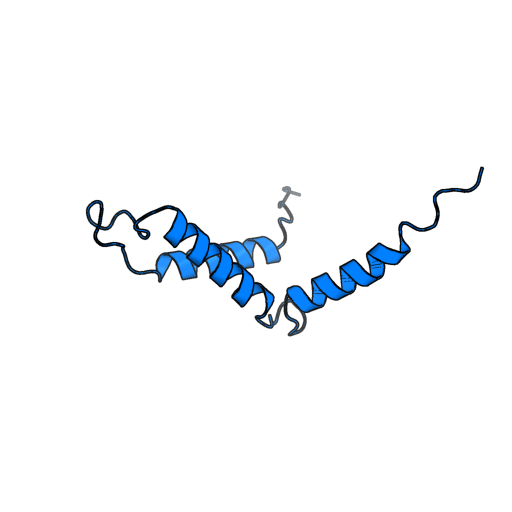A 1
ATOM 696 C C . SER A 1 88 ? 14.310 29.816 -32.363 1.00 41.19 88 SER A C 1
ATOM 698 O O . SER A 1 88 ? 13.690 30.147 -31.330 1.00 41.19 88 SER A O 1
#

Foldseek 3Di:
DPDDPPPDVVVVVLVVVVVVVLVPQFQPPPPVSPHSDPDVVRVVVSVVVSVVVQQCAQDVVVVRDGVVVVVVVVVVVVVVVPPPDDDD

Sequence (88 aa):
RPYRPQTNGMAERFNRRLAEALRGHPASGKNAGRNRFTDHAQRDAFLFNFVELYNQTRLLCLDHKAPAELLAKLSGHNTKAGMLGENS

Secondary structure (DSSP, 8-state):
--------HHHHHHHHHHHHHHHHSPP-S-GGGT-S-SSHHHHHHHHHHHHHHHHHS-BGGGTTB-HHHHHHHHHHHHTTTTSS----

Organism: NCBI:txid2055137